Protein AF-A0A0H2WHC2-F1 (afdb_monomer_lite)

Structure (mmCIF, N/CA/C/O backbone):
data_AF-A0A0H2WHC2-F1
#
_entry.id   AF-A0A0H2WHC2-F1
#
loop_
_atom_site.group_PDB
_atom_site.id
_atom_site.type_symbol
_atom_site.label_atom_id
_atom_site.label_alt_id
_atom_site.label_comp_id
_atom_site.label_asym_id
_atom_site.label_entity_id
_atom_site.label_seq_id
_atom_site.pdbx_PDB_ins_code
_atom_site.Cartn_x
_atom_site.Cartn_y
_atom_site.Cartn_z
_atom_site.occupancy
_atom_site.B_iso_or_equiv
_atom_site.auth_seq_id
_atom_site.auth_comp_id
_atom_site.auth_asym_id
_atom_site.auth_atom_id
_atom_site.pdbx_PDB_model_num
ATOM 1 N N . MET A 1 1 ? -9.388 -14.342 10.886 1.00 41.97 1 MET A N 1
ATOM 2 C CA . MET A 1 1 ? -10.407 -13.406 10.361 1.00 41.97 1 MET A CA 1
ATOM 3 C C . MET A 1 1 ? -9.995 -13.085 8.933 1.00 41.97 1 MET A C 1
ATOM 5 O O . MET A 1 1 ? -8.833 -12.767 8.733 1.00 41.97 1 MET A O 1
ATOM 9 N N . ALA A 1 2 ? -10.845 -13.348 7.939 1.00 41.41 2 ALA A N 1
ATOM 10 C CA . ALA A 1 2 ? -10.407 -13.425 6.544 1.00 41.41 2 ALA A CA 1
ATOM 11 C C . ALA A 1 2 ? -10.125 -12.032 5.963 1.00 41.41 2 ALA A C 1
ATOM 13 O O . ALA A 1 2 ? -11.043 -11.238 5.768 1.00 41.41 2 ALA A O 1
ATOM 14 N N . LEU A 1 3 ? -8.851 -11.758 5.678 1.00 48.91 3 LEU A N 1
ATOM 15 C CA . LEU A 1 3 ? -8.455 -10.724 4.732 1.00 48.91 3 LEU A CA 1
ATOM 16 C C . LEU A 1 3 ? -9.085 -11.083 3.384 1.00 48.91 3 LEU A C 1
ATOM 18 O O . LEU A 1 3 ? -8.787 -12.134 2.815 1.00 48.91 3 LEU A O 1
ATOM 22 N N . SER A 1 4 ? -9.966 -10.235 2.861 1.00 47.94 4 SER A N 1
ATOM 23 C CA . SER A 1 4 ? -10.313 -10.307 1.448 1.00 47.94 4 SER A CA 1
ATOM 24 C C . SER A 1 4 ? -9.091 -9.823 0.679 1.00 47.94 4 SER A C 1
ATOM 26 O O . SER A 1 4 ? -8.860 -8.617 0.594 1.00 47.94 4 SER A O 1
ATOM 28 N N . LYS A 1 5 ? -8.276 -10.759 0.178 1.00 49.91 5 LYS A N 1
ATOM 29 C CA . LYS A 1 5 ? -7.225 -10.458 -0.795 1.00 49.91 5 LYS A CA 1
ATOM 30 C C . LYS A 1 5 ? -7.924 -9.789 -1.980 1.00 49.91 5 LYS A C 1
ATOM 32 O O . LYS A 1 5 ? -8.677 -10.446 -2.697 1.00 49.91 5 LYS A O 1
ATOM 37 N N . GLY A 1 6 ? -7.772 -8.474 -2.113 1.00 55.53 6 GLY A N 1
ATOM 38 C CA . GLY A 1 6 ? -8.252 -7.742 -3.275 1.00 55.53 6 GLY A CA 1
ATOM 39 C C . GLY A 1 6 ? -7.605 -8.324 -4.526 1.00 55.53 6 GLY A C 1
ATOM 40 O O . GLY A 1 6 ? -6.533 -8.934 -4.455 1.00 55.53 6 GLY A O 1
ATOM 41 N N . ALA A 1 7 ? -8.294 -8.199 -5.660 1.00 59.19 7 ALA A N 1
ATOM 42 C CA . ALA A 1 7 ? -7.860 -8.765 -6.929 1.00 59.19 7 ALA A CA 1
ATOM 43 C C . ALA A 1 7 ? -6.380 -8.436 -7.192 1.00 59.19 7 ALA A C 1
ATOM 45 O O . ALA A 1 7 ? -5.998 -7.271 -7.291 1.00 59.19 7 ALA A O 1
ATOM 46 N N . GLY A 1 8 ? -5.542 -9.473 -7.260 1.00 66.31 8 GLY A N 1
ATOM 47 C CA . GLY A 1 8 ? -4.154 -9.301 -7.660 1.00 66.31 8 GLY A CA 1
ATOM 48 C C . GLY A 1 8 ? -4.097 -8.993 -9.150 1.00 66.31 8 GLY A C 1
ATOM 49 O O . GLY A 1 8 ? -4.755 -9.683 -9.928 1.00 66.31 8 GLY A O 1
ATOM 50 N N . HIS A 1 9 ? -3.332 -7.983 -9.554 1.00 78.38 9 HIS A N 1
ATOM 51 C CA . HIS A 1 9 ? -3.097 -7.705 -10.969 1.00 78.38 9 HIS A CA 1
ATOM 52 C C . HIS A 1 9 ? -1.605 -7.648 -11.263 1.00 78.38 9 HIS A C 1
ATOM 54 O O . HIS A 1 9 ? -0.802 -7.310 -10.397 1.00 78.38 9 HIS A O 1
ATOM 60 N N . VAL A 1 10 ? -1.245 -7.999 -12.493 1.00 79.75 10 VAL A N 1
ATOM 61 C CA . VAL A 1 10 ? 0.122 -7.877 -12.994 1.00 79.75 10 VAL A CA 1
ATOM 62 C C . VAL A 1 10 ? 0.192 -6.601 -13.820 1.00 79.75 10 VAL A C 1
ATOM 64 O O . VAL A 1 10 ? -0.635 -6.398 -14.711 1.00 79.75 10 VAL A O 1
ATOM 67 N N . ASP A 1 11 ? 1.134 -5.719 -13.503 1.00 78.19 11 ASP A N 1
ATOM 68 C CA . ASP A 1 11 ? 1.345 -4.508 -14.289 1.00 78.19 11 ASP A CA 1
ATOM 69 C C . ASP A 1 11 ? 2.095 -4.798 -15.604 1.00 78.19 11 ASP A C 1
ATOM 71 O O . ASP A 1 11 ? 2.567 -5.905 -15.868 1.00 78.19 11 ASP A O 1
ATOM 75 N N . ALA A 1 12 ? 2.231 -3.780 -16.456 1.00 76.50 12 ALA A N 1
ATOM 76 C CA . ALA A 1 12 ? 2.949 -3.908 -17.727 1.00 7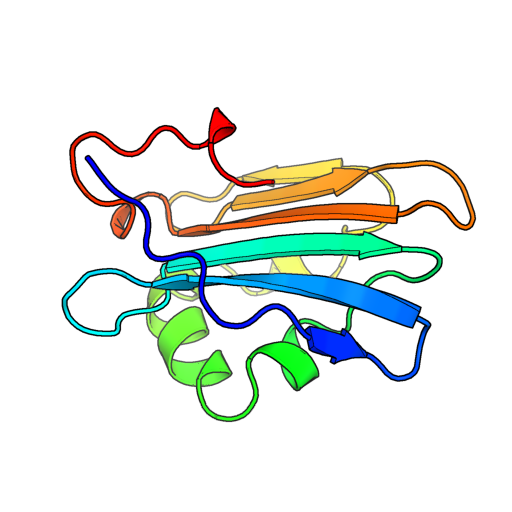6.50 12 ALA A CA 1
ATOM 77 C C . ALA A 1 12 ? 4.445 -4.261 -17.565 1.00 76.50 12 ALA A C 1
ATOM 79 O O . ALA A 1 12 ? 5.088 -4.646 -18.539 1.00 76.50 12 ALA A O 1
ATOM 80 N N . GLY A 1 13 ? 5.004 -4.105 -16.361 1.00 76.19 13 GLY A N 1
ATOM 81 C CA . GLY A 1 13 ? 6.372 -4.477 -16.017 1.00 76.19 13 GLY A CA 1
ATOM 82 C C . GLY A 1 13 ? 6.518 -5.932 -15.569 1.00 76.19 13 GLY A C 1
ATOM 83 O O . GLY A 1 13 ? 7.645 -6.383 -15.388 1.00 76.19 13 GLY A O 1
ATOM 84 N N . GLY A 1 14 ? 5.420 -6.681 -15.425 1.00 82.69 14 GLY A N 1
ATOM 85 C CA . GLY A 1 14 ? 5.433 -8.045 -14.896 1.00 82.69 14 GLY A CA 1
ATOM 86 C C . GLY A 1 14 ? 5.448 -8.101 -13.368 1.00 82.69 14 GLY A C 1
ATOM 87 O O . GLY A 1 14 ? 5.755 -9.151 -12.805 1.00 82.69 14 GLY A O 1
ATOM 88 N N . THR A 1 15 ? 5.148 -6.991 -12.691 1.00 83.38 15 THR A N 1
ATOM 89 C CA . THR A 1 15 ? 5.060 -6.939 -11.234 1.00 83.38 15 THR A CA 1
ATOM 90 C C . THR A 1 15 ? 3.656 -7.310 -10.791 1.00 83.38 15 THR A C 1
ATOM 92 O O . THR A 1 15 ? 2.679 -6.691 -11.205 1.00 83.38 15 THR A O 1
ATOM 95 N N . THR A 1 16 ? 3.555 -8.332 -9.946 1.00 87.69 16 THR A N 1
ATOM 96 C CA . THR A 1 16 ? 2.305 -8.718 -9.296 1.00 87.69 16 THR A CA 1
ATOM 97 C C . THR A 1 16 ? 2.043 -7.751 -8.162 1.00 87.69 16 THR A C 1
ATOM 99 O O . THR A 1 16 ? 2.905 -7.567 -7.309 1.00 87.69 16 THR A O 1
ATOM 102 N N . ILE A 1 17 ? 0.857 -7.154 -8.133 1.00 85.56 17 ILE A N 1
ATOM 103 C CA . ILE A 1 17 ? 0.405 -6.307 -7.037 1.00 85.56 17 ILE A CA 1
ATOM 104 C C . ILE A 1 17 ? -0.823 -6.927 -6.380 1.00 85.56 17 ILE A C 1
ATOM 106 O O . ILE A 1 17 ? -1.760 -7.335 -7.067 1.00 85.56 17 ILE A O 1
ATOM 110 N N . HIS A 1 18 ? -0.836 -6.956 -5.050 1.00 87.06 18 HIS A N 1
ATOM 111 C CA . HIS A 1 18 ? -2.000 -7.289 -4.242 1.00 87.06 18 HIS A CA 1
ATOM 112 C C . HIS A 1 18 ? -2.531 -6.055 -3.522 1.00 87.06 18 HIS A C 1
ATOM 114 O O . HIS A 1 18 ? -1.776 -5.253 -2.977 1.00 87.06 18 HIS A O 1
ATOM 120 N N . GLU A 1 19 ? -3.853 -5.925 -3.526 1.00 84.31 19 GLU A N 1
ATOM 121 C CA . GLU A 1 19 ? -4.589 -4.839 -2.888 1.00 84.31 19 GLU A CA 1
ATOM 122 C C . GLU A 1 19 ? -5.294 -5.364 -1.632 1.00 84.31 19 GLU A C 1
ATOM 124 O O . GLU A 1 19 ? -5.897 -6.438 -1.655 1.00 84.31 19 GLU A O 1
ATOM 129 N N . TYR A 1 20 ? -5.248 -4.609 -0.535 1.00 85.12 20 TYR A N 1
ATOM 130 C CA . TYR A 1 20 ? -5.895 -4.970 0.726 1.00 85.12 20 TYR A CA 1
ATOM 131 C C . TYR A 1 20 ? -6.880 -3.890 1.142 1.00 85.12 20 TYR A C 1
ATOM 133 O O . TYR A 1 20 ? -6.500 -2.766 1.481 1.00 85.12 20 TYR A O 1
ATOM 141 N N . ALA A 1 21 ? -8.156 -4.262 1.149 1.00 82.81 21 ALA A N 1
ATOM 142 C CA . ALA A 1 21 ? -9.246 -3.388 1.536 1.00 82.81 21 ALA A CA 1
ATOM 143 C C . ALA A 1 21 ? -9.938 -3.873 2.809 1.00 82.81 21 ALA A C 1
ATOM 145 O O . ALA A 1 21 ? -10.028 -5.070 3.088 1.00 82.81 21 ALA A O 1
ATOM 146 N N . THR A 1 22 ? -10.448 -2.923 3.585 1.00 78.25 22 THR A N 1
ATOM 147 C CA . THR A 1 22 ? -11.364 -3.205 4.685 1.00 78.25 22 THR A CA 1
ATOM 148 C C . THR A 1 22 ? -12.714 -3.666 4.131 1.00 78.25 22 THR A C 1
ATOM 150 O O . THR A 1 22 ? -13.034 -3.468 2.958 1.00 78.25 22 THR A O 1
ATOM 153 N N . ARG A 1 23 ? -13.576 -4.218 4.994 1.00 75.69 23 ARG A N 1
ATOM 154 C CA . ARG A 1 23 ? -14.950 -4.594 4.614 1.00 75.69 23 ARG A CA 1
ATOM 155 C C . ARG A 1 23 ? -15.781 -3.411 4.093 1.00 75.69 23 ARG A C 1
ATOM 157 O O . ARG A 1 23 ? -16.741 -3.625 3.363 1.00 75.69 23 ARG A O 1
ATOM 164 N N . ALA A 1 24 ? -15.411 -2.182 4.454 1.00 74.19 24 ALA A N 1
ATOM 165 C CA . ALA A 1 24 ? -16.042 -0.957 3.971 1.00 74.19 24 ALA A CA 1
ATOM 166 C C . ALA A 1 24 ? -15.534 -0.516 2.581 1.00 74.19 24 ALA A C 1
ATOM 168 O O . ALA A 1 24 ? -15.956 0.520 2.082 1.00 74.19 24 ALA A O 1
ATOM 169 N N . GLY A 1 25 ? -14.615 -1.271 1.965 1.00 72.50 25 GLY A N 1
ATOM 170 C CA . GLY A 1 25 ? -14.024 -0.948 0.665 1.00 72.50 25 GLY A CA 1
ATOM 171 C C . GLY A 1 25 ? -12.875 0.061 0.728 1.00 72.50 25 GLY A C 1
ATOM 172 O O . GLY A 1 25 ? -12.356 0.452 -0.314 1.00 72.50 25 GLY A O 1
ATOM 173 N N . LEU A 1 26 ? -12.447 0.473 1.928 1.00 76.81 26 LEU A N 1
ATOM 174 C CA . LEU A 1 26 ? -11.279 1.337 2.085 1.00 76.81 26 LEU A CA 1
ATOM 175 C C . LEU A 1 26 ? -10.010 0.520 1.875 1.00 76.81 26 LEU A C 1
ATOM 177 O O . LEU A 1 26 ? -9.719 -0.383 2.658 1.00 76.81 26 LEU A O 1
ATOM 181 N N . VAL A 1 27 ? -9.233 0.871 0.861 1.00 78.88 27 VAL A N 1
ATOM 182 C CA . VAL A 1 27 ? -7.933 0.252 0.630 1.00 78.88 27 VAL A CA 1
ATOM 183 C C . VAL A 1 27 ? -6.907 0.831 1.588 1.00 78.88 27 VAL A C 1
ATOM 185 O O . VAL A 1 27 ? -6.643 2.033 1.563 1.00 78.88 27 VAL A O 1
ATOM 188 N N . PHE A 1 28 ? -6.327 -0.022 2.425 1.00 81.62 28 PHE A N 1
ATOM 189 C CA . PHE A 1 28 ? -5.385 0.398 3.460 1.00 81.62 28 PHE A CA 1
ATOM 190 C C . PHE A 1 28 ? -3.963 -0.098 3.211 1.00 81.62 28 PHE A C 1
ATOM 192 O O . PHE A 1 28 ? -3.036 0.456 3.801 1.00 81.62 28 PHE A O 1
ATOM 199 N N . ALA A 1 29 ? -3.772 -1.109 2.356 1.00 84.81 29 ALA A N 1
ATOM 200 C CA . ALA A 1 29 ? -2.447 -1.619 2.037 1.00 84.81 29 ALA A CA 1
ATOM 201 C C . ALA A 1 29 ? -2.325 -2.198 0.624 1.00 84.81 29 ALA A C 1
ATOM 203 O O . ALA A 1 29 ? -3.309 -2.596 -0.001 1.00 84.81 29 ALA A O 1
ATOM 204 N N . TYR A 1 30 ? -1.082 -2.267 0.158 1.00 85.31 30 TYR A N 1
ATOM 205 C CA . TYR A 1 30 ? -0.666 -2.887 -1.091 1.00 85.31 30 TYR A CA 1
ATOM 206 C C . TYR A 1 30 ? 0.618 -3.672 -0.868 1.00 85.31 30 TYR A C 1
ATOM 208 O O . TYR A 1 30 ? 1.496 -3.204 -0.143 1.00 85.31 30 TYR A O 1
ATOM 216 N N . THR A 1 31 ? 0.764 -4.816 -1.526 1.00 88.19 31 THR A N 1
ATOM 217 C CA . THR A 1 31 ? 2.048 -5.520 -1.643 1.00 88.19 31 THR A CA 1
ATOM 218 C C . THR A 1 31 ? 2.384 -5.757 -3.100 1.00 88.19 31 THR A C 1
ATOM 220 O O . THR A 1 31 ? 1.498 -5.788 -3.952 1.00 88.19 31 THR A O 1
ATOM 223 N N . TRP A 1 32 ? 3.668 -5.883 -3.405 1.00 87.75 32 TRP A N 1
ATOM 224 C CA . TRP A 1 32 ? 4.120 -6.185 -4.749 1.00 87.75 32 TRP A CA 1
ATOM 225 C C . TRP A 1 32 ? 5.324 -7.110 -4.752 1.00 87.75 32 TRP A C 1
ATOM 227 O O . TRP A 1 32 ? 6.176 -7.046 -3.865 1.00 87.75 32 TRP A O 1
ATOM 237 N N . ASP A 1 33 ? 5.402 -7.914 -5.805 1.00 87.44 33 ASP A N 1
ATOM 238 C CA . ASP A 1 33 ? 6.529 -8.780 -6.126 1.00 87.44 33 ASP A CA 1
ATOM 239 C C . ASP A 1 33 ? 6.725 -8.811 -7.644 1.00 87.44 33 ASP A C 1
ATOM 241 O O . ASP A 1 33 ? 5.777 -9.030 -8.405 1.00 87.44 33 ASP A O 1
ATOM 245 N N . GLY A 1 34 ? 7.947 -8.548 -8.104 1.00 86.31 34 GLY A N 1
ATOM 246 C CA . GLY A 1 34 ? 8.273 -8.718 -9.511 1.00 86.31 34 GLY A CA 1
ATOM 247 C C . GLY A 1 34 ? 9.561 -8.052 -9.978 1.00 86.31 34 GLY A C 1
ATOM 248 O O . GLY A 1 34 ? 10.363 -7.542 -9.192 1.00 86.31 34 GLY A O 1
ATOM 249 N N . PRO A 1 35 ? 9.802 -8.041 -11.295 1.00 81.81 35 PRO A N 1
ATOM 250 C CA . PRO A 1 35 ? 11.065 -7.592 -11.865 1.00 81.81 35 PRO A CA 1
ATOM 251 C C . PRO A 1 35 ? 11.221 -6.066 -11.881 1.00 81.81 35 PRO A C 1
ATOM 253 O O . PRO A 1 35 ? 12.315 -5.577 -12.184 1.00 81.81 35 PRO A O 1
ATOM 256 N N . THR A 1 36 ? 10.167 -5.316 -11.540 1.00 76.69 36 THR A N 1
ATOM 257 C CA . THR A 1 36 ? 10.153 -3.848 -11.524 1.00 76.69 36 THR A CA 1
ATOM 258 C C . THR A 1 36 ? 9.482 -3.275 -10.276 1.00 76.69 36 THR A C 1
ATOM 260 O O . THR A 1 36 ? 8.575 -3.878 -9.710 1.00 76.69 36 THR A O 1
ATOM 263 N N . SER A 1 37 ? 9.908 -2.084 -9.847 1.00 68.75 37 SER A N 1
ATOM 264 C CA . SER A 1 37 ? 9.187 -1.340 -8.808 1.00 68.75 37 SER A CA 1
ATOM 265 C C . SER A 1 37 ? 7.893 -0.764 -9.400 1.00 68.75 37 SER A C 1
ATOM 267 O O . SER A 1 37 ? 7.963 -0.105 -10.447 1.00 68.75 37 SER A O 1
ATOM 269 N N . PRO A 1 38 ? 6.721 -1.000 -8.783 1.00 69.38 38 PRO A N 1
ATOM 270 C CA . PRO A 1 38 ? 5.456 -0.543 -9.333 1.00 69.38 38 PRO A CA 1
ATOM 271 C C . PRO A 1 38 ? 5.339 0.977 -9.221 1.00 69.38 38 PRO A C 1
ATOM 273 O O . PRO A 1 38 ? 5.727 1.605 -8.232 1.00 69.38 38 PRO A O 1
ATOM 276 N N . ASN A 1 39 ? 4.728 1.600 -10.225 1.00 71.31 39 ASN A N 1
ATOM 277 C CA . ASN A 1 39 ? 4.369 3.007 -10.125 1.00 71.31 39 ASN A CA 1
ATOM 278 C C . ASN A 1 39 ? 3.118 3.143 -9.244 1.00 71.31 39 ASN A C 1
ATOM 280 O O . ASN A 1 39 ? 1.999 3.082 -9.750 1.00 71.31 39 ASN A O 1
ATOM 284 N N . LEU A 1 40 ? 3.307 3.360 -7.937 1.00 67.25 40 LEU A N 1
ATOM 285 C CA . LEU A 1 40 ? 2.212 3.502 -6.963 1.00 67.25 40 LEU A CA 1
ATOM 286 C C . LEU A 1 40 ? 1.171 4.547 -7.390 1.00 67.25 40 LEU A C 1
ATOM 288 O O . LEU A 1 40 ? -0.017 4.371 -7.163 1.00 67.25 40 LEU A O 1
ATOM 292 N N . ARG A 1 41 ? 1.582 5.618 -8.076 1.00 65.56 41 ARG A N 1
ATOM 293 C CA . ARG A 1 41 ? 0.651 6.645 -8.561 1.00 65.56 41 ARG A CA 1
ATOM 294 C C . ARG A 1 41 ? -0.285 6.112 -9.650 1.00 65.56 41 ARG A C 1
ATOM 296 O O . ARG A 1 41 ? -1.455 6.473 -9.668 1.00 65.56 41 ARG A O 1
ATOM 303 N N . LYS A 1 42 ? 0.220 5.261 -10.550 1.00 65.69 42 LYS A N 1
ATOM 304 C CA . LYS A 1 42 ? -0.603 4.569 -11.556 1.00 65.69 42 LYS A CA 1
ATOM 305 C C . LYS A 1 42 ? -1.447 3.464 -10.933 1.00 65.69 42 LYS A C 1
ATOM 307 O O . LYS A 1 42 ? -2.599 3.322 -11.313 1.00 65.69 42 LYS A O 1
ATOM 312 N N . LEU A 1 43 ? -0.881 2.732 -9.977 1.00 65.88 43 LEU A N 1
ATOM 313 C CA . LEU A 1 43 ? -1.559 1.659 -9.258 1.00 65.88 43 LEU A CA 1
ATOM 314 C C . LEU A 1 43 ? -2.822 2.157 -8.552 1.00 65.88 43 LEU A C 1
ATOM 316 O O . LEU A 1 43 ? -3.898 1.587 -8.671 1.00 65.88 43 LEU A O 1
ATOM 320 N N . LEU A 1 44 ? -2.655 3.252 -7.818 1.00 65.50 44 LEU A N 1
ATOM 321 C CA . LEU A 1 44 ? -3.688 3.834 -6.984 1.00 65.50 44 LEU A CA 1
ATOM 322 C C . LEU A 1 44 ? -4.693 4.630 -7.823 1.00 65.50 44 LEU A C 1
ATOM 324 O O . LEU A 1 44 ? -5.826 4.820 -7.390 1.00 65.50 44 LEU A O 1
ATOM 328 N N . GLY A 1 45 ? -4.307 5.076 -9.024 1.00 67.25 45 GLY A N 1
ATOM 329 C CA . GLY A 1 45 ? -5.186 5.770 -9.964 1.00 67.25 45 GLY A CA 1
ATOM 330 C C . GLY A 1 45 ? -5.953 6.919 -9.301 1.00 67.25 45 GLY A C 1
ATOM 331 O O . GLY A 1 45 ? -5.378 7.744 -8.591 1.00 67.25 45 GLY A O 1
ATOM 332 N N . GLU A 1 46 ? -7.272 6.936 -9.480 1.00 63.16 46 GLU A N 1
ATOM 333 C CA . GLU A 1 46 ? -8.184 7.915 -8.865 1.00 63.16 46 GLU A CA 1
ATOM 334 C C . GLU A 1 46 ? -8.341 7.766 -7.347 1.00 63.16 46 GLU A C 1
ATOM 336 O O . GLU A 1 46 ? -8.876 8.656 -6.698 1.00 63.16 46 GLU A O 1
ATOM 341 N N . ARG A 1 47 ? -7.864 6.663 -6.762 1.00 61.53 47 ARG A N 1
ATOM 342 C CA . ARG A 1 47 ? -7.853 6.420 -5.309 1.00 61.53 47 ARG A CA 1
ATOM 343 C C . ARG A 1 47 ? -6.576 6.959 -4.673 1.00 61.53 47 ARG A C 1
ATOM 345 O O . ARG A 1 47 ? -6.505 7.082 -3.453 1.00 61.53 47 ARG A O 1
ATOM 352 N N . PHE A 1 48 ? -5.582 7.328 -5.487 1.00 63.97 48 PHE A N 1
ATOM 353 C CA . PHE A 1 48 ? -4.350 7.959 -5.026 1.00 63.97 48 PHE A CA 1
ATOM 354 C C . PHE A 1 48 ? -4.586 9.231 -4.211 1.00 63.97 48 PHE A C 1
ATOM 356 O O . PHE A 1 48 ? -3.857 9.409 -3.246 1.00 63.97 48 PHE A O 1
ATOM 363 N N . PRO A 1 49 ? -5.550 10.116 -4.530 1.00 62.53 49 PRO A N 1
ATOM 364 C CA . PRO A 1 49 ? -5.893 11.268 -3.708 1.00 62.53 49 PRO A CA 1
ATOM 365 C C . PRO A 1 49 ? -6.492 10.881 -2.363 1.00 62.53 49 PRO A C 1
ATOM 367 O O . PRO A 1 49 ? -6.095 11.494 -1.399 1.00 62.53 49 PRO A O 1
ATOM 370 N N . THR A 1 50 ? -7.364 9.872 -2.255 1.00 61.88 50 THR A N 1
ATOM 371 C CA . THR A 1 50 ? -7.912 9.410 -0.961 1.00 61.88 50 THR A CA 1
ATOM 372 C C . THR A 1 50 ? -6.840 8.738 -0.113 1.00 61.88 50 THR A C 1
ATOM 374 O O . THR A 1 50 ? -6.685 9.047 1.064 1.00 61.88 50 THR A O 1
ATOM 377 N N . PHE A 1 51 ? -6.046 7.864 -0.731 1.00 61.84 51 PHE A N 1
ATOM 378 C CA . PHE A 1 51 ? -4.884 7.247 -0.101 1.00 61.84 51 PHE A CA 1
ATOM 379 C C . PHE A 1 51 ? -3.876 8.310 0.347 1.00 61.84 51 PHE A C 1
ATOM 381 O O . PHE A 1 51 ? -3.379 8.270 1.466 1.00 61.84 51 PHE A O 1
ATOM 388 N N . GLN A 1 52 ? -3.643 9.319 -0.497 1.00 60.50 52 GLN A N 1
ATOM 389 C CA . GLN A 1 52 ? -2.913 10.516 -0.118 1.00 60.50 52 GLN A CA 1
ATOM 390 C C . GLN A 1 52 ? -3.637 11.291 0.968 1.00 60.50 52 GLN A C 1
ATOM 392 O O . GLN A 1 52 ? -2.973 11.666 1.888 1.00 60.50 52 GLN A O 1
ATOM 397 N N . SER A 1 53 ? -4.939 11.534 0.979 1.00 60.16 53 SER A N 1
ATOM 398 C CA . SER A 1 53 ? -5.586 12.296 2.055 1.00 60.16 53 SER A CA 1
ATOM 399 C C . SER A 1 53 ? -5.379 11.635 3.418 1.00 60.16 53 SER A C 1
ATOM 401 O O . SER A 1 53 ? -5.244 12.338 4.412 1.00 60.16 53 SER A O 1
ATOM 403 N N . HIS A 1 54 ? -5.282 10.303 3.449 1.00 55.81 54 HIS A N 1
ATOM 404 C CA . HIS A 1 54 ? -4.905 9.552 4.643 1.00 55.81 54 HIS A CA 1
ATOM 405 C C . HIS A 1 54 ? -3.391 9.537 4.925 1.00 55.81 54 HIS A C 1
ATOM 407 O O . HIS A 1 54 ? -3.021 9.419 6.083 1.00 55.81 54 HIS A O 1
ATOM 413 N N . ALA A 1 55 ? -2.526 9.664 3.913 1.00 53.62 55 ALA A N 1
ATOM 414 C CA . ALA A 1 55 ? -1.060 9.693 4.056 1.00 53.62 55 ALA A CA 1
ATOM 415 C C . ALA A 1 55 ? -0.437 11.113 4.132 1.00 53.62 55 ALA A C 1
ATOM 417 O O . ALA A 1 55 ? 0.644 11.298 4.668 1.00 53.62 55 ALA A O 1
ATOM 418 N N . VAL A 1 56 ? -1.099 12.127 3.575 1.00 43.81 56 VAL A N 1
ATOM 419 C CA . VAL A 1 56 ? -0.678 13.526 3.322 1.00 43.81 56 VAL A CA 1
ATOM 420 C C . VAL A 1 56 ? -1.018 14.424 4.506 1.00 43.81 56 VAL A C 1
ATOM 422 O O . VAL A 1 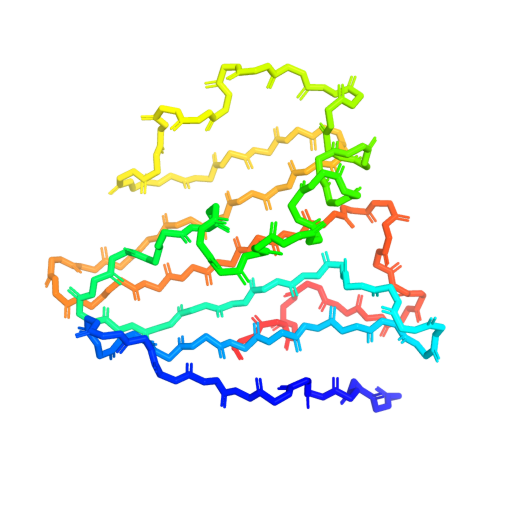56 ? -0.661 15.598 4.521 1.00 43.81 56 VAL A O 1
ATOM 425 N N . THR A 1 57 ? -1.574 13.864 5.578 1.00 50.41 57 THR A N 1
ATOM 426 C CA . THR A 1 57 ? -1.371 14.448 6.905 1.00 50.41 57 THR A CA 1
ATOM 427 C C . THR A 1 57 ? 0.122 14.526 7.262 1.00 50.41 57 THR A C 1
ATOM 429 O O . THR A 1 57 ? 0.479 15.351 8.098 1.00 50.41 57 THR A O 1
ATOM 432 N N . THR A 1 58 ? 1.017 13.779 6.588 1.00 45.91 58 THR A N 1
ATOM 433 C CA . THR A 1 58 ? 2.467 13.839 6.825 1.00 45.91 58 THR A CA 1
ATOM 434 C C . THR A 1 58 ? 3.348 13.782 5.551 1.00 45.91 58 THR A C 1
ATOM 436 O O . THR A 1 58 ? 3.637 12.737 4.993 1.00 45.91 58 THR A O 1
ATOM 439 N N . ASP A 1 59 ? 3.842 14.961 5.147 1.00 42.59 59 ASP A N 1
ATOM 440 C CA . ASP A 1 59 ? 5.087 15.268 4.401 1.00 42.59 59 ASP A CA 1
ATOM 441 C C . ASP A 1 59 ? 5.344 14.677 2.979 1.00 42.59 59 ASP A C 1
ATOM 443 O O . ASP A 1 59 ? 5.515 13.478 2.751 1.00 42.59 59 ASP A O 1
ATOM 447 N N . ALA A 1 60 ? 5.506 15.579 1.999 1.00 43.12 60 ALA A N 1
ATOM 448 C CA . ALA A 1 60 ? 5.743 15.307 0.576 1.00 43.12 60 ALA A CA 1
ATOM 449 C C . ALA A 1 60 ? 7.140 14.731 0.242 1.00 43.12 60 ALA A C 1
ATOM 451 O O . ALA A 1 60 ? 7.352 14.257 -0.882 1.00 43.12 60 ALA A O 1
ATOM 452 N N . HIS A 1 61 ? 8.080 14.737 1.194 1.00 39.94 61 HIS A N 1
ATOM 453 C CA . HIS A 1 61 ? 9.456 14.253 1.015 1.00 39.94 61 HIS A CA 1
ATOM 454 C C . HIS A 1 61 ? 9.600 12.724 0.867 1.00 39.94 61 HIS A C 1
ATOM 456 O O . HIS A 1 61 ? 10.617 12.249 0.358 1.00 39.94 61 HIS A O 1
ATOM 462 N N . ALA A 1 62 ? 8.580 11.934 1.221 1.00 45.41 62 ALA A N 1
ATOM 463 C CA . ALA A 1 62 ? 8.614 10.466 1.150 1.00 45.41 62 ALA A CA 1
ATOM 464 C C . ALA A 1 62 ? 8.707 9.889 -0.282 1.00 45.41 62 ALA A C 1
ATOM 466 O O . ALA A 1 62 ? 9.018 8.713 -0.471 1.00 45.41 62 ALA A O 1
ATOM 467 N N . ARG A 1 63 ? 8.467 10.709 -1.316 1.00 46.56 63 ARG A N 1
ATOM 468 C CA . ARG A 1 63 ? 8.432 10.286 -2.729 1.00 46.56 63 ARG A CA 1
ATOM 469 C C . ARG A 1 63 ? 9.786 9.865 -3.320 1.00 46.56 63 ARG A C 1
ATOM 471 O O . ARG A 1 63 ? 9.789 9.260 -4.390 1.00 46.56 63 ARG A O 1
ATOM 478 N N . ALA A 1 64 ? 10.912 10.178 -2.675 1.00 42.12 64 ALA A N 1
ATOM 479 C CA . ALA A 1 64 ? 12.240 10.087 -3.294 1.00 42.12 64 ALA A CA 1
ATOM 480 C C . ALA A 1 64 ? 13.083 8.840 -2.928 1.00 42.12 64 ALA A C 1
ATOM 482 O O . ALA A 1 64 ? 14.060 8.566 -3.621 1.00 42.12 64 ALA A O 1
ATOM 483 N N . SER A 1 65 ? 12.724 8.048 -1.906 1.00 43.09 65 SER A N 1
ATOM 484 C CA . SER A 1 65 ? 13.677 7.109 -1.261 1.00 43.09 65 SER A CA 1
ATOM 485 C C . SER A 1 65 ? 13.354 5.606 -1.391 1.00 43.09 65 SER A C 1
ATOM 487 O O . SER A 1 65 ? 13.676 4.820 -0.506 1.00 43.09 65 SER A O 1
ATOM 489 N N . LEU A 1 66 ? 12.732 5.166 -2.491 1.00 51.41 66 LEU A N 1
ATOM 490 C CA . LEU A 1 66 ? 12.203 3.792 -2.642 1.00 51.41 66 LEU A CA 1
ATOM 491 C C . LEU A 1 66 ? 13.202 2.720 -3.136 1.00 51.41 66 LEU A C 1
ATOM 493 O O . LEU A 1 66 ? 12.775 1.635 -3.518 1.00 51.41 66 LEU A O 1
ATOM 497 N N . HIS A 1 67 ? 14.511 2.989 -3.199 1.00 44.19 67 HIS A N 1
ATOM 498 C CA . HIS A 1 67 ? 15.445 2.076 -3.887 1.00 44.19 67 HIS A CA 1
ATOM 499 C C . HIS A 1 67 ? 16.065 0.954 -3.032 1.00 44.19 67 HIS A C 1
ATOM 501 O O . HIS A 1 67 ? 16.569 0.006 -3.624 1.00 44.19 67 HIS A O 1
ATOM 507 N N . ALA A 1 68 ? 15.995 1.007 -1.695 1.00 49.31 68 ALA A N 1
ATOM 508 C CA . ALA A 1 68 ? 16.343 -0.097 -0.777 1.00 49.31 68 ALA A CA 1
ATOM 509 C C . ALA A 1 68 ? 16.116 0.345 0.685 1.00 49.31 68 ALA A C 1
ATOM 511 O O . ALA A 1 68 ? 17.073 0.534 1.436 1.00 49.31 68 ALA A O 1
ATOM 512 N N . GLY A 1 69 ? 14.871 0.609 1.090 1.00 62.56 69 GLY A N 1
ATOM 513 C CA . GLY A 1 69 ? 14.625 1.218 2.398 1.00 62.56 69 GLY A CA 1
ATOM 514 C C . GLY A 1 69 ? 13.190 1.130 2.897 1.00 62.56 69 GLY A C 1
ATOM 515 O O . GLY A 1 69 ? 12.235 1.031 2.124 1.00 62.56 69 GLY A O 1
ATOM 516 N N . ARG A 1 70 ? 13.061 1.191 4.226 1.00 73.31 70 ARG A N 1
ATOM 517 C CA . ARG A 1 70 ? 11.801 1.438 4.923 1.00 73.31 70 ARG A CA 1
ATOM 518 C C . ARG A 1 70 ? 11.634 2.938 5.116 1.00 73.31 70 ARG A C 1
ATOM 520 O O . ARG A 1 70 ? 12.479 3.581 5.731 1.00 73.31 70 ARG A O 1
ATOM 527 N N . VAL A 1 71 ? 10.521 3.471 4.643 1.00 67.81 71 VAL A N 1
ATOM 528 C CA . VAL A 1 71 ? 10.050 4.815 4.964 1.00 67.81 71 VAL A CA 1
ATOM 529 C C . VAL A 1 71 ? 8.867 4.642 5.904 1.00 67.81 71 VAL A C 1
ATOM 531 O O . VAL A 1 71 ? 7.859 4.070 5.510 1.00 67.81 71 VAL A O 1
ATOM 534 N N . ALA A 1 72 ? 8.998 5.082 7.153 1.00 68.31 72 ALA A N 1
ATOM 535 C CA . ALA A 1 72 ? 7.920 5.026 8.134 1.00 68.31 72 ALA A CA 1
ATOM 536 C C . ALA A 1 72 ? 7.581 6.440 8.606 1.00 68.31 72 ALA A C 1
ATOM 538 O O . ALA A 1 72 ? 8.421 7.123 9.187 1.00 68.31 72 ALA A O 1
ATOM 539 N N . GLN A 1 73 ? 6.350 6.858 8.345 1.00 66.06 73 GLN A N 1
ATOM 540 C CA . GLN A 1 73 ? 5.725 8.071 8.862 1.00 66.06 73 GLN A CA 1
ATOM 541 C C . GLN A 1 73 ? 4.538 7.676 9.752 1.00 66.06 73 GLN A C 1
ATOM 543 O O . GLN A 1 73 ? 4.156 6.504 9.798 1.00 66.06 73 GLN A O 1
ATOM 548 N N . SER A 1 74 ? 3.966 8.639 10.482 1.00 68.12 74 SER A N 1
ATOM 549 C CA . SER A 1 74 ? 2.850 8.384 11.409 1.00 68.12 74 SER A CA 1
ATOM 550 C C . SER A 1 74 ? 1.649 7.750 10.712 1.00 68.12 74 SER A C 1
ATOM 552 O O . SER A 1 74 ? 1.032 6.837 11.259 1.00 68.12 74 SER A O 1
ATOM 554 N N . ASP A 1 75 ? 1.375 8.184 9.481 1.00 70.81 75 ASP A N 1
ATOM 555 C CA . ASP A 1 75 ? 0.144 7.831 8.773 1.00 70.81 75 ASP A CA 1
ATOM 556 C C . ASP A 1 75 ? 0.393 6.935 7.556 1.00 70.81 75 ASP A C 1
ATOM 558 O O . ASP A 1 75 ? -0.548 6.432 6.944 1.00 70.81 75 ASP A O 1
ATOM 562 N N . PHE A 1 76 ? 1.661 6.672 7.232 1.00 75.38 76 PHE A N 1
ATOM 563 C CA . PHE A 1 76 ? 2.046 5.915 6.049 1.00 75.38 76 PHE A CA 1
ATOM 564 C C . PHE A 1 76 ? 3.386 5.208 6.225 1.00 75.38 76 PHE A C 1
ATOM 566 O O . PHE A 1 76 ? 4.375 5.802 6.654 1.00 75.38 76 PHE A O 1
ATOM 573 N N . VAL A 1 77 ? 3.440 3.932 5.852 1.00 79.75 77 VAL A N 1
ATOM 574 C CA . VAL A 1 77 ? 4.679 3.157 5.850 1.00 79.75 77 VAL A CA 1
ATOM 575 C C . VAL A 1 77 ? 4.851 2.478 4.503 1.00 79.75 77 VAL A C 1
ATOM 577 O O . VAL A 1 77 ? 3.924 1.861 3.984 1.00 79.75 77 VAL A O 1
ATOM 580 N N . VAL A 1 78 ? 6.059 2.572 3.955 1.00 79.00 78 VAL A N 1
ATOM 581 C CA . VAL A 1 78 ? 6.509 1.815 2.790 1.00 79.00 78 VAL A CA 1
ATOM 582 C C . VAL A 1 78 ? 7.742 1.028 3.165 1.00 79.00 78 VAL A C 1
ATOM 584 O O . VAL A 1 78 ? 8.710 1.571 3.688 1.00 79.00 78 VAL A O 1
ATOM 587 N N . GLU A 1 79 ? 7.733 -0.247 2.832 1.00 83.50 79 GLU A N 1
ATOM 588 C CA . GLU A 1 79 ? 8.896 -1.109 2.891 1.00 83.50 79 GLU A CA 1
ATOM 589 C C . GLU A 1 79 ? 9.160 -1.608 1.479 1.00 83.50 79 GLU A C 1
ATOM 591 O O . GLU A 1 79 ? 8.355 -2.342 0.914 1.00 83.50 79 GLU A O 1
ATOM 596 N N . ALA A 1 80 ? 10.271 -1.171 0.892 1.00 77.44 80 ALA A N 1
ATOM 597 C CA . ALA A 1 80 ? 10.716 -1.621 -0.417 1.00 77.44 80 ALA A CA 1
ATOM 598 C C . ALA A 1 80 ? 12.084 -2.285 -0.280 1.00 77.44 80 ALA A C 1
ATOM 600 O O . ALA A 1 80 ? 13.000 -1.746 0.347 1.00 77.44 80 ALA A O 1
ATOM 601 N N . GLY A 1 81 ? 12.227 -3.454 -0.885 1.00 76.00 81 GLY A N 1
ATOM 602 C CA . GLY A 1 81 ? 13.458 -4.215 -0.873 1.00 76.00 81 GLY A CA 1
ATOM 603 C C . GLY A 1 81 ? 13.532 -5.175 -2.047 1.00 76.00 81 GLY A C 1
ATOM 604 O O . GLY A 1 81 ? 12.858 -5.022 -3.068 1.00 76.00 81 GLY A O 1
ATOM 605 N N . GLY A 1 82 ? 14.382 -6.180 -1.884 1.00 71.62 82 GLY A N 1
ATOM 606 C CA . GLY A 1 82 ? 14.678 -7.137 -2.934 1.00 71.62 82 GLY A CA 1
ATOM 607 C C . GLY A 1 82 ? 15.948 -6.796 -3.705 1.00 71.62 82 GLY A C 1
ATOM 608 O O . GLY A 1 82 ? 16.623 -5.795 -3.467 1.00 71.62 82 GLY A O 1
ATOM 609 N N . ARG A 1 83 ? 16.311 -7.705 -4.602 1.00 72.88 83 ARG A N 1
ATOM 610 C CA . ARG A 1 83 ? 17.507 -7.599 -5.444 1.00 72.88 83 ARG A CA 1
ATOM 611 C C . ARG A 1 83 ? 17.131 -6.993 -6.789 1.00 72.88 83 ARG A C 1
ATOM 613 O O . ARG A 1 83 ? 15.961 -6.965 -7.164 1.00 72.88 83 ARG A O 1
ATOM 620 N N . MET A 1 84 ? 18.130 -6.555 -7.551 1.00 64.81 84 MET A N 1
ATOM 621 C CA . MET A 1 84 ? 17.923 -6.120 -8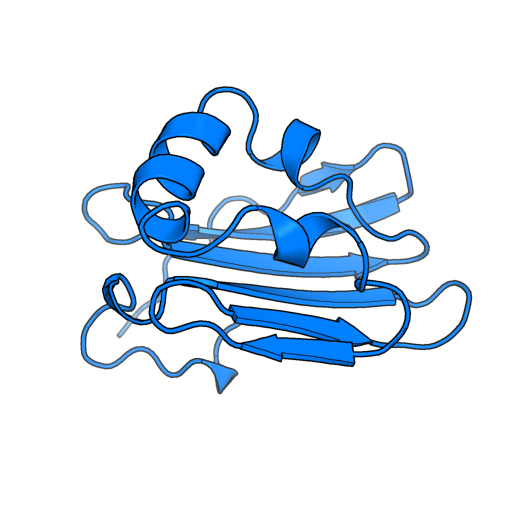.933 1.00 64.81 84 MET A CA 1
ATOM 622 C C . MET A 1 84 ? 17.108 -7.189 -9.690 1.00 64.81 84 MET A C 1
ATOM 624 O O . MET A 1 84 ? 17.511 -8.351 -9.711 1.00 64.81 84 MET A O 1
ATOM 628 N N . ARG A 1 85 ? 15.964 -6.801 -10.278 1.00 71.19 85 ARG A N 1
ATOM 629 C CA . ARG A 1 85 ? 15.008 -7.690 -10.984 1.00 71.19 85 ARG A CA 1
ATOM 630 C C . ARG A 1 85 ? 14.209 -8.679 -10.114 1.00 71.19 85 ARG A C 1
ATOM 632 O O . ARG A 1 85 ? 13.574 -9.572 -10.663 1.00 71.19 85 ARG A O 1
ATOM 639 N N . ALA A 1 86 ? 14.203 -8.519 -8.796 1.00 79.25 86 ALA A N 1
ATOM 640 C CA . ALA A 1 86 ? 13.258 -9.181 -7.896 1.00 79.25 86 ALA A CA 1
ATOM 641 C C . ALA A 1 86 ? 12.923 -8.215 -6.756 1.00 79.25 86 ALA A C 1
ATOM 643 O O . ALA A 1 86 ? 13.422 -8.352 -5.637 1.00 79.25 86 ALA A O 1
ATOM 644 N N . TYR A 1 87 ? 12.158 -7.184 -7.105 1.00 81.81 87 TYR A N 1
ATOM 645 C CA . TYR A 1 87 ? 11.661 -6.174 -6.189 1.00 81.81 87 TYR A CA 1
ATOM 646 C C . TYR A 1 87 ? 10.472 -6.733 -5.431 1.00 81.81 87 TYR A C 1
ATOM 648 O O . TYR A 1 87 ? 9.524 -7.230 -6.034 1.00 81.81 87 TYR A O 1
ATOM 656 N N . VAL A 1 88 ? 10.517 -6.588 -4.115 1.00 84.88 88 VAL A N 1
ATOM 657 C CA . VAL A 1 88 ? 9.416 -6.925 -3.223 1.00 84.88 88 VAL A CA 1
ATOM 658 C C . VAL A 1 88 ? 9.164 -5.742 -2.314 1.00 84.88 88 VAL A C 1
ATOM 660 O O . VAL A 1 88 ? 10.093 -5.039 -1.904 1.00 84.88 88 VAL A O 1
ATOM 663 N N . GLY A 1 89 ? 7.909 -5.488 -1.998 1.00 85.44 89 GLY A N 1
ATOM 664 C CA . GLY A 1 89 ? 7.598 -4.448 -1.047 1.00 85.44 89 GLY A CA 1
ATOM 665 C C . GLY A 1 89 ? 6.140 -4.396 -0.673 1.00 85.44 89 GLY A C 1
ATOM 666 O O . GLY A 1 89 ? 5.300 -5.131 -1.188 1.00 85.44 89 GLY A O 1
ATOM 667 N N . ARG A 1 90 ? 5.864 -3.517 0.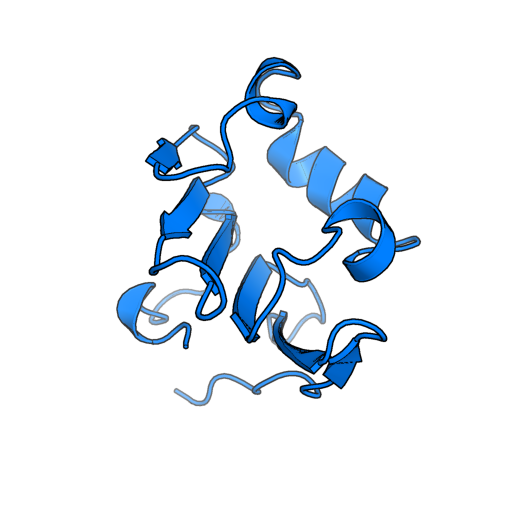276 1.00 86.69 90 ARG A N 1
ATOM 668 C CA . ARG A 1 90 ? 4.533 -3.270 0.794 1.00 86.69 90 ARG A CA 1
ATOM 669 C C . ARG A 1 90 ? 4.396 -1.825 1.221 1.00 86.69 90 ARG A C 1
ATOM 671 O O . ARG A 1 90 ? 5.355 -1.197 1.663 1.00 86.69 90 ARG A O 1
ATOM 678 N N . ALA A 1 91 ? 3.191 -1.306 1.090 1.00 84.19 91 ALA A N 1
ATOM 679 C CA . ALA A 1 91 ? 2.815 0.019 1.533 1.00 84.19 91 ALA A CA 1
ATOM 680 C C . ALA A 1 91 ? 1.503 -0.084 2.301 1.00 84.19 91 ALA A C 1
ATOM 682 O O . ALA A 1 91 ? 0.584 -0.754 1.834 1.00 84.19 91 ALA A O 1
ATOM 683 N N . TRP A 1 92 ? 1.398 0.561 3.458 1.00 85.31 92 TRP A N 1
ATOM 684 C CA . TRP A 1 92 ? 0.167 0.558 4.242 1.00 85.31 92 TRP A CA 1
ATOM 685 C C . TRP A 1 92 ? -0.018 1.841 5.049 1.00 85.31 92 TRP A C 1
ATOM 687 O O . TRP A 1 92 ? 0.928 2.589 5.297 1.00 85.31 92 TRP A O 1
ATOM 697 N N . LEU A 1 93 ? -1.258 2.071 5.469 1.00 84.25 93 LEU A N 1
ATOM 698 C CA . LEU A 1 93 ? -1.668 3.163 6.348 1.00 84.25 93 LEU A CA 1
ATOM 699 C C . LEU A 1 93 ? -1.863 2.608 7.770 1.00 84.25 93 LEU A C 1
ATOM 701 O O . LEU A 1 93 ? -2.867 1.928 7.993 1.00 84.25 93 LEU A O 1
ATOM 705 N N . PRO A 1 94 ? -0.962 2.858 8.745 1.00 82.31 94 PRO A N 1
ATOM 706 C CA . PRO A 1 94 ? -1.058 2.286 10.093 1.00 82.31 94 PRO A CA 1
ATOM 707 C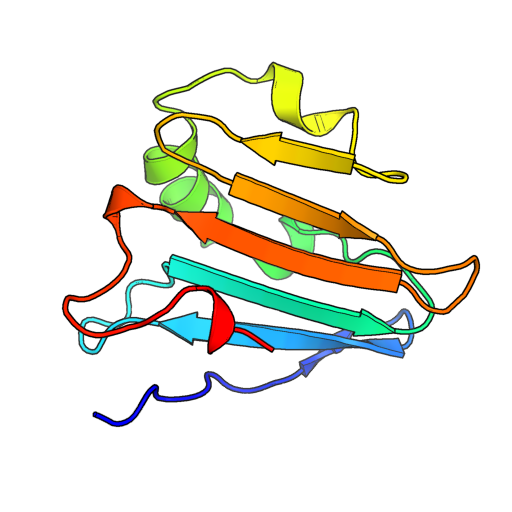 C . PRO A 1 94 ? -2.408 2.534 10.778 1.00 82.31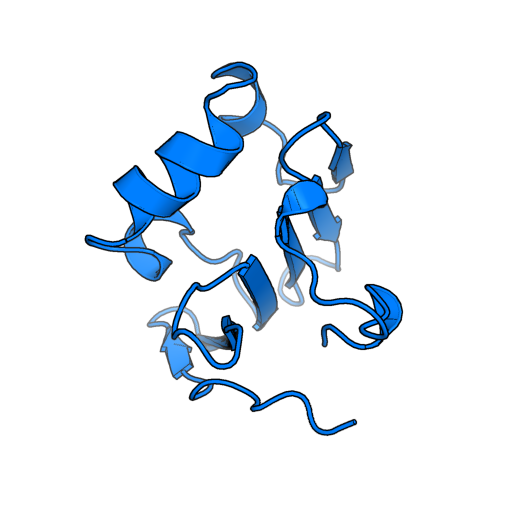 94 PRO A C 1
ATOM 709 O O . PRO A 1 94 ? -2.953 1.625 11.397 1.00 82.31 94 PRO A O 1
ATOM 712 N N . GLY A 1 95 ? -2.982 3.730 10.610 1.00 81.00 95 GLY A N 1
ATOM 713 C CA . GLY A 1 95 ? -4.277 4.099 11.194 1.00 81.00 95 GLY A CA 1
ATOM 714 C C . GLY A 1 95 ? -5.504 3.465 10.525 1.00 81.00 95 GLY A C 1
ATOM 715 O O . GLY A 1 95 ? -6.594 3.528 11.085 1.00 81.00 95 GLY A O 1
ATOM 716 N N . ALA A 1 96 ? -5.351 2.851 9.346 1.00 82.25 96 ALA A N 1
ATOM 717 C CA . ALA A 1 96 ? -6.446 2.209 8.612 1.00 82.25 96 ALA A CA 1
ATOM 718 C C . ALA A 1 96 ? -6.372 0.672 8.632 1.00 82.25 96 ALA A C 1
ATOM 720 O O . ALA A 1 96 ? -7.213 0.009 8.020 1.00 82.25 96 ALA A O 1
ATOM 721 N N . VAL A 1 97 ? -5.388 0.098 9.333 1.00 84.44 97 VAL A N 1
ATOM 722 C CA . VAL A 1 97 ? -5.268 -1.352 9.523 1.00 84.44 97 VAL A CA 1
ATOM 723 C C . VAL A 1 97 ? -6.426 -1.833 10.404 1.00 84.44 97 VAL A C 1
ATOM 725 O O . VAL A 1 97 ? -6.569 -1.362 11.535 1.00 84.44 97 VAL A O 1
ATOM 728 N N . PRO A 1 98 ? -7.269 -2.768 9.928 1.00 83.75 98 PRO A N 1
ATOM 729 C CA . PRO A 1 98 ? -8.367 -3.281 10.732 1.00 83.75 98 PRO A CA 1
ATOM 730 C C . PRO A 1 98 ? -7.876 -3.986 12.004 1.00 83.75 98 PRO A C 1
ATOM 732 O O . PRO A 1 98 ? -6.843 -4.662 11.973 1.00 83.75 98 PRO A O 1
ATOM 735 N N . PRO A 1 99 ? -8.642 -3.925 13.107 1.00 82.50 99 PRO A N 1
ATOM 736 C CA . PRO A 1 99 ? -8.322 -4.679 14.312 1.00 82.50 99 PRO A CA 1
ATOM 737 C C . PRO A 1 99 ? -8.168 -6.175 14.006 1.00 82.50 99 PRO A C 1
ATOM 739 O O . PRO A 1 99 ? -9.036 -6.783 13.377 1.00 82.50 99 PRO A O 1
ATOM 742 N N . GLY A 1 100 ? -7.064 -6.770 14.463 1.00 83.44 100 GLY A N 1
ATOM 743 C CA . GLY A 1 100 ? -6.768 -8.192 14.264 1.00 83.44 100 GLY A CA 1
ATOM 744 C C . GLY A 1 100 ? -6.103 -8.552 12.930 1.00 83.44 100 GLY A C 1
ATOM 745 O O . GLY A 1 100 ? -5.937 -9.741 12.667 1.00 83.44 100 GLY A O 1
ATOM 746 N N . VAL A 1 101 ? -5.721 -7.571 12.103 1.00 83.81 101 VAL A N 1
ATOM 747 C CA . VAL A 1 101 ? -4.848 -7.775 10.934 1.00 83.81 101 VAL A CA 1
ATOM 748 C C . VAL A 1 101 ? -3.401 -7.493 11.331 1.00 83.81 101 VAL A C 1
ATOM 750 O O . VAL A 1 101 ? -3.104 -6.396 11.805 1.00 83.81 101 VAL A O 1
ATOM 753 N N . SER A 1 102 ? -2.499 -8.457 11.125 1.00 86.44 102 SER A N 1
ATOM 754 C CA . SER A 1 102 ? -1.063 -8.206 11.265 1.00 86.44 102 SER A CA 1
ATOM 755 C C . SER A 1 102 ? -0.493 -7.640 9.966 1.00 86.44 102 SER A C 1
ATOM 757 O O . SER A 1 102 ? -0.864 -8.062 8.873 1.00 86.44 102 SER A O 1
ATOM 759 N N . ILE A 1 103 ? 0.467 -6.719 10.068 1.00 84.06 103 ILE A N 1
ATOM 760 C CA . ILE A 1 103 ? 1.227 -6.232 8.903 1.00 84.06 103 ILE A CA 1
ATOM 761 C C . ILE A 1 103 ? 2.006 -7.373 8.235 1.00 84.06 103 ILE A C 1
ATOM 763 O O . ILE A 1 103 ? 2.200 -7.365 7.021 1.00 84.06 103 ILE A O 1
ATOM 767 N N . ASP A 1 104 ? 2.409 -8.387 9.003 1.00 85.38 104 ASP A N 1
ATOM 768 C CA . ASP A 1 104 ? 3.122 -9.560 8.485 1.00 85.38 104 ASP A CA 1
ATOM 769 C C . ASP A 1 104 ? 2.247 -10.479 7.615 1.00 85.38 104 ASP A C 1
ATOM 771 O O . ASP A 1 104 ? 2.776 -11.308 6.864 1.00 85.38 104 ASP A O 1
ATOM 775 N N . ASP A 1 105 ? 0.922 -10.301 7.669 1.00 85.31 105 ASP A N 1
ATOM 776 C CA . ASP A 1 105 ? -0.034 -11.004 6.808 1.00 85.31 105 ASP A CA 1
ATOM 777 C C . ASP A 1 105 ? -0.116 -10.383 5.399 1.00 85.31 105 ASP A C 1
ATOM 779 O O . ASP A 1 105 ? -0.692 -10.980 4.485 1.00 85.31 105 ASP A O 1
ATOM 783 N N . LEU A 1 106 ? 0.464 -9.192 5.199 1.00 83.62 106 LEU A N 1
ATOM 784 C CA . LEU A 1 106 ? 0.537 -8.516 3.905 1.00 83.62 106 LEU A CA 1
ATOM 785 C C . LEU A 1 106 ? 1.687 -9.117 3.076 1.00 83.62 106 LEU A C 1
ATOM 787 O O . LEU A 1 106 ? 2.860 -8.947 3.425 1.00 83.62 106 LEU A O 1
ATOM 791 N N . ARG A 1 107 ? 1.348 -9.826 1.991 1.00 79.00 107 ARG A N 1
ATOM 792 C CA . ARG A 1 107 ? 2.266 -10.541 1.088 1.00 79.00 107 ARG A CA 1
ATOM 793 C C . ARG A 1 107 ? 1.785 -10.504 -0.353 1.00 79.00 107 ARG A C 1
ATOM 795 O O . ARG A 1 107 ? 0.675 -11.009 -0.637 1.00 79.00 107 ARG A O 1
#

Sequence (107 aa):
MALSKGAGHVDAGGTTIHEYATRAGLVFAYTWDGPTSPNLRKLLGERFPTFQSHAVTTDAHARASLHAGRVAQSDFVVEAGGRMRAYVGRAWLPGAVPPGVSIDDLR

InterPro domains:
  IPR021267 Protein of unknown function DUF2844 [PF11005] (10-106)

Secondary structure (DSSP, 8-state):
----BPPPEE-TTS-EEEEEE-TTS-EEEEEEEESS---HHHHHGGGHHHHHHHHTTS-GGGGG-TTSEEEE-SS-EEEEEEETTEEEEEEE-GGGPPTT--GGG--

Organism: Burkholderia mallei (strain ATCC 23344) (NCBI:txid243160)

Foldseek 3Di:
DDFPFADWDQDPQRKIKIWTADPVRHTFKMKIWWQDDDPVCVVCPVVVVVNCVQVVVDDPVPVPPQPDDWDDDQQKIKHWHDDNGIIIIMIGGPVRDDPPDDPVVHD

Radius of gyration: 13.1 Å; chains: 1; bounding box: 34×29×32 Å

pLDDT: mean 70.67, std 14.19, range [39.94, 88.19]